Protein AF-A0A919GK67-F1 (afdb_monomer_lite)

Radius of gyration: 15.0 Å; chains: 1; bounding box: 34×29×38 Å

Organism: NCBI:txid2014920

Foldseek 3Di:
DPPPDDDDQPDDDFDADPVLVVCVVVVPCVSNVVRVVVRVVPDPPPPPRPPPPPPPD

pLDDT: mean 76.33, std 16.24, range [44.09, 93.88]

Secondary structure (DSSP, 8-state):
---------S-------HHHHHHHHHT-HHHHHHHHHHHHHHS-TTS----------

Sequence (57 aa):
MDDDVTIHIDALTIDLTPDAVAALLTGDHDVLVPAILAALRDMPSGTRWRTVSEGQS

Structure (mmCIF, N/CA/C/O backbone):
data_AF-A0A919GK67-F1
#
_entry.id   AF-A0A919GK67-F1
#
loop_
_atom_s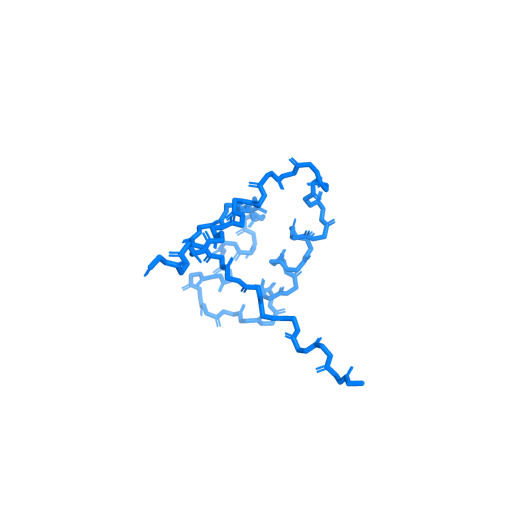ite.group_PDB
_atom_site.id
_atom_site.type_symbol
_atom_site.label_atom_id
_atom_site.label_alt_id
_atom_site.label_comp_id
_atom_site.label_asym_id
_atom_site.label_entity_id
_atom_site.label_seq_id
_atom_site.pdbx_PDB_ins_code
_atom_site.Cartn_x
_atom_site.Cartn_y
_atom_site.Cartn_z
_atom_site.occupancy
_atom_site.B_iso_or_equiv
_atom_site.auth_seq_id
_atom_site.auth_comp_id
_atom_site.auth_asym_id
_atom_site.auth_atom_id
_atom_site.pdbx_PDB_model_num
ATOM 1 N N . MET A 1 1 ? 5.355 -22.371 24.350 1.00 52.94 1 MET A N 1
ATOM 2 C CA . MET A 1 1 ? 4.541 -22.767 23.189 1.00 52.94 1 MET A CA 1
ATOM 3 C C . MET A 1 1 ? 4.758 -21.663 22.183 1.00 52.94 1 MET A C 1
ATOM 5 O O . MET A 1 1 ? 4.711 -20.515 22.598 1.00 52.94 1 MET A O 1
ATOM 9 N N . ASP A 1 2 ? 5.149 -21.993 20.956 1.00 59.28 2 ASP A N 1
ATOM 10 C CA . ASP A 1 2 ? 5.164 -21.018 19.864 1.00 59.28 2 ASP A CA 1
ATOM 11 C C . ASP A 1 2 ? 3.701 -20.688 19.578 1.00 59.28 2 ASP A C 1
ATOM 13 O O . ASP A 1 2 ? 2.969 -21.509 19.025 1.00 59.28 2 ASP A O 1
ATOM 17 N N . ASP A 1 3 ? 3.242 -19.546 20.078 1.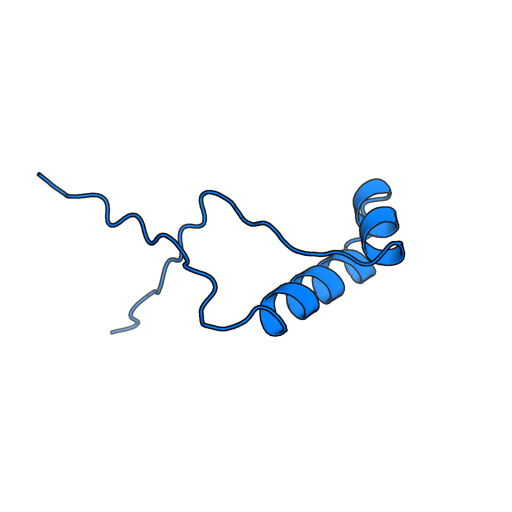00 68.12 3 ASP A N 1
ATOM 18 C CA . ASP A 1 3 ? 1.964 -18.979 19.675 1.00 68.12 3 ASP A CA 1
ATOM 19 C C . ASP A 1 3 ? 2.139 -18.494 18.232 1.00 68.12 3 ASP A C 1
ATOM 21 O O . ASP A 1 3 ? 2.573 -17.370 17.982 1.00 68.12 3 ASP A O 1
ATOM 25 N N . ASP A 1 4 ? 1.882 -19.390 17.280 1.00 70.00 4 ASP A N 1
ATOM 26 C CA . ASP A 1 4 ? 1.887 -19.084 15.855 1.00 70.00 4 ASP A CA 1
ATOM 27 C C . ASP A 1 4 ? 0.768 -18.065 15.587 1.00 70.00 4 ASP A C 1
ATOM 29 O O . ASP A 1 4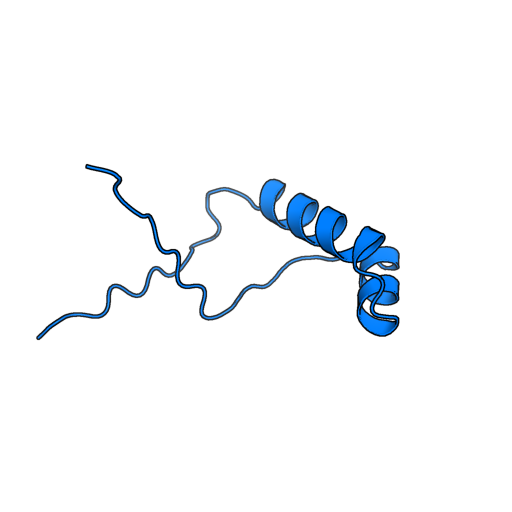 ? -0.427 -18.373 15.640 1.00 70.00 4 ASP A O 1
ATOM 33 N N . VAL A 1 5 ? 1.146 -16.799 15.405 1.00 69.19 5 VAL A N 1
ATOM 34 C CA . VAL A 1 5 ? 0.188 -15.719 15.164 1.00 69.19 5 VAL A CA 1
ATOM 35 C C . VAL A 1 5 ? -0.130 -15.684 13.677 1.00 69.19 5 VAL A C 1
ATOM 37 O O . VAL A 1 5 ? 0.588 -15.085 12.879 1.00 69.19 5 VAL A O 1
ATOM 40 N N . THR A 1 6 ? -1.251 -16.298 13.306 1.00 71.12 6 THR A N 1
ATOM 41 C CA . THR A 1 6 ? -1.816 -16.158 11.961 1.00 71.12 6 THR A CA 1
ATOM 42 C C . THR A 1 6 ? -2.661 -14.885 11.885 1.00 71.12 6 THR A C 1
ATOM 44 O O . THR A 1 6 ? -3.632 -14.724 12.624 1.00 71.12 6 THR A O 1
ATOM 47 N N . ILE A 1 7 ? -2.300 -13.971 10.980 1.00 70.69 7 ILE A N 1
ATOM 48 C CA . ILE A 1 7 ? -3.054 -12.738 10.718 1.00 70.69 7 ILE A CA 1
ATOM 49 C C . ILE A 1 7 ? -3.848 -12.926 9.425 1.00 70.69 7 ILE A C 1
ATOM 51 O O . ILE A 1 7 ? -3.267 -13.035 8.347 1.00 70.69 7 ILE A O 1
ATOM 55 N N . HIS A 1 8 ? -5.177 -12.935 9.534 1.00 75.19 8 HIS A N 1
ATOM 56 C CA . HIS A 1 8 ? -6.072 -12.910 8.378 1.00 75.19 8 HIS A CA 1
ATOM 57 C C . HIS A 1 8 ? -6.377 -11.463 7.981 1.00 75.19 8 HIS A C 1
ATOM 59 O O . HIS A 1 8 ? -6.761 -10.651 8.826 1.00 75.19 8 HIS A O 1
ATOM 65 N N . ILE A 1 9 ? -6.190 -11.136 6.702 1.00 71.88 9 ILE A N 1
ATOM 66 C CA . ILE A 1 9 ? -6.416 -9.796 6.150 1.00 71.88 9 ILE A CA 1
ATOM 67 C C . ILE A 1 9 ? -7.386 -9.927 4.972 1.00 71.88 9 ILE A C 1
ATOM 69 O O . ILE A 1 9 ? -6.976 -10.283 3.871 1.00 71.88 9 ILE A O 1
ATOM 73 N N . ASP A 1 10 ? -8.669 -9.627 5.194 1.00 74.75 10 ASP A N 1
ATOM 74 C CA . ASP A 1 10 ? -9.694 -9.688 4.137 1.00 74.75 10 ASP A CA 1
ATOM 75 C C . ASP A 1 10 ? -9.525 -8.598 3.073 1.00 74.75 10 ASP A C 1
ATOM 77 O O . ASP A 1 10 ? -9.774 -8.816 1.889 1.00 74.75 10 ASP A O 1
ATOM 81 N N . ALA A 1 11 ? -9.124 -7.400 3.495 1.00 76.81 11 ALA A N 1
ATOM 82 C CA . ALA A 1 11 ? -8.882 -6.276 2.605 1.00 76.81 11 ALA A CA 1
ATOM 83 C C . ALA A 1 11 ? -7.794 -5.370 3.185 1.00 76.81 11 ALA A C 1
ATOM 85 O O . ALA A 1 11 ? -7.849 -4.985 4.354 1.00 76.81 11 ALA A O 1
ATOM 86 N N . LEU A 1 12 ? -6.829 -5.005 2.342 1.00 80.00 12 LEU A N 1
ATOM 87 C CA . LEU A 1 12 ? -5.750 -4.079 2.661 1.00 80.00 12 LEU A CA 1
ATOM 88 C C . LEU A 1 12 ? -5.782 -2.921 1.666 1.00 80.00 12 LEU A C 1
ATOM 90 O O . LEU A 1 12 ? -5.734 -3.131 0.457 1.00 80.00 12 LEU A O 1
ATOM 94 N N . THR A 1 13 ? -5.863 -1.695 2.175 1.00 82.25 13 THR A N 1
ATOM 95 C CA . THR A 1 13 ? -5.719 -0.474 1.374 1.00 82.25 13 THR A CA 1
ATOM 96 C C . THR A 1 13 ? -4.455 0.232 1.821 1.00 82.25 13 THR A C 1
ATOM 98 O O . THR A 1 13 ? -4.370 0.620 2.978 1.00 82.25 13 THR A O 1
ATOM 101 N N . ILE A 1 14 ? -3.486 0.377 0.922 1.00 83.38 14 ILE A N 1
ATOM 102 C CA . ILE A 1 14 ? -2.217 1.066 1.169 1.00 83.38 14 ILE A CA 1
ATOM 103 C C . ILE A 1 14 ? -1.998 2.124 0.095 1.00 83.38 14 ILE A C 1
ATOM 105 O O . ILE A 1 14 ? -2.352 1.916 -1.067 1.00 83.38 14 ILE A O 1
ATOM 109 N N . ASP A 1 15 ? -1.388 3.236 0.482 1.00 86.00 15 ASP A N 1
ATOM 110 C CA . ASP A 1 15 ? -0.935 4.250 -0.459 1.00 86.00 15 ASP A CA 1
ATOM 111 C C . ASP A 1 15 ? 0.424 3.841 -1.032 1.00 86.00 15 ASP A C 1
ATOM 113 O O . ASP A 1 15 ? 1.400 3.647 -0.304 1.00 86.00 15 ASP A O 1
ATOM 117 N N . LEU A 1 16 ? 0.480 3.690 -2.355 1.00 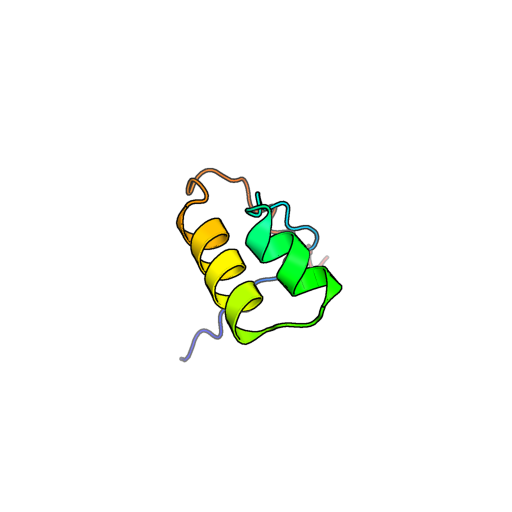87.75 16 LEU A N 1
ATOM 118 C CA . LEU A 1 16 ? 1.703 3.372 -3.084 1.00 87.75 16 LEU A CA 1
ATOM 119 C C . LEU A 1 16 ? 2.217 4.604 -3.823 1.00 87.75 16 LEU A C 1
ATOM 121 O O . LEU A 1 16 ? 1.453 5.388 -4.388 1.00 87.75 16 LEU A O 1
ATOM 125 N N . THR A 1 17 ? 3.539 4.749 -3.862 1.00 90.19 17 THR A N 1
ATOM 126 C CA . THR A 1 17 ? 4.184 5.755 -4.705 1.00 90.19 17 THR A CA 1
ATOM 127 C C . THR A 1 17 ? 4.020 5.391 -6.188 1.00 90.19 17 THR A C 1
ATOM 129 O O . THR A 1 17 ? 3.862 4.214 -6.520 1.00 90.19 17 THR A O 1
ATOM 132 N N . PRO A 1 18 ? 4.102 6.365 -7.115 1.00 91.62 18 PRO A N 1
ATOM 133 C CA . PRO A 1 18 ? 3.997 6.088 -8.551 1.00 91.62 18 PRO A CA 1
ATOM 134 C C . PRO A 1 18 ? 5.004 5.043 -9.054 1.00 91.62 18 PRO A C 1
ATOM 136 O O . PRO A 1 18 ? 4.684 4.250 -9.933 1.00 91.62 18 PRO A O 1
ATOM 139 N N . ASP A 1 19 ? 6.200 5.023 -8.465 1.00 90.50 19 ASP A N 1
ATOM 140 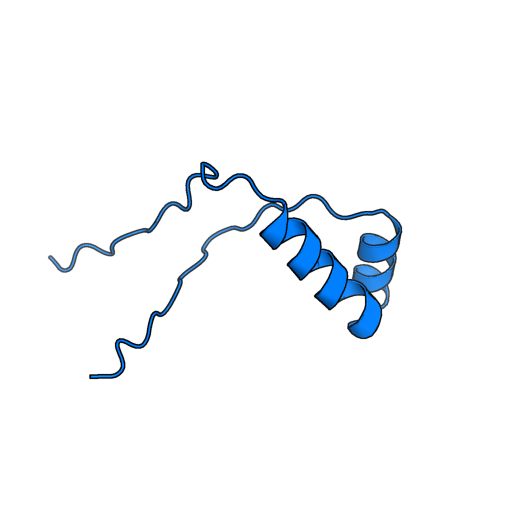C CA . ASP A 1 19 ? 7.264 4.066 -8.777 1.00 90.50 19 ASP A CA 1
ATOM 141 C C . ASP A 1 19 ? 6.888 2.635 -8.355 1.00 90.50 19 ASP A C 1
ATOM 143 O O . ASP A 1 19 ? 6.995 1.697 -9.140 1.00 90.50 19 ASP A O 1
ATOM 147 N N . ALA A 1 20 ? 6.306 2.479 -7.162 1.00 91.94 20 ALA A N 1
ATOM 148 C CA . ALA A 1 20 ? 5.794 1.195 -6.691 1.00 91.94 20 ALA A CA 1
ATOM 149 C C . ALA A 1 20 ? 4.603 0.696 -7.527 1.00 91.94 20 ALA A C 1
ATOM 151 O O . ALA A 1 20 ? 4.464 -0.504 -7.761 1.00 91.94 20 ALA A O 1
ATOM 152 N N . VAL A 1 21 ? 3.755 1.606 -8.021 1.00 92.25 21 VAL A N 1
ATOM 153 C CA . VAL A 1 21 ? 2.678 1.254 -8.961 1.00 92.25 21 VAL A CA 1
ATOM 154 C C . VAL A 1 21 ? 3.256 0.773 -10.293 1.00 92.25 21 VAL A C 1
ATOM 156 O O . VAL A 1 21 ? 2.770 -0.214 -10.843 1.00 92.25 21 VAL A O 1
ATOM 159 N N . ALA A 1 22 ? 4.306 1.419 -10.803 1.00 93.88 22 ALA A N 1
ATOM 160 C CA . ALA A 1 22 ? 4.994 0.949 -12.001 1.00 93.88 22 ALA A CA 1
ATOM 161 C C . ALA A 1 22 ? 5.585 -0.454 -11.783 1.00 93.88 22 ALA A C 1
ATOM 163 O O . ALA A 1 22 ? 5.337 -1.339 -12.599 1.00 93.88 22 ALA A O 1
ATOM 164 N N . ALA A 1 23 ? 6.255 -0.679 -10.649 1.00 93.19 23 ALA A N 1
ATOM 165 C CA . ALA A 1 23 ? 6.805 -1.978 -10.266 1.00 93.19 23 ALA A CA 1
ATOM 166 C C . ALA A 1 23 ? 5.729 -3.078 -10.174 1.00 93.19 23 ALA A C 1
ATOM 168 O O . ALA A 1 23 ? 5.944 -4.197 -10.638 1.00 93.19 23 ALA A O 1
ATOM 169 N N . LEU A 1 24 ? 4.536 -2.760 -9.656 1.00 91.44 24 LEU A N 1
ATOM 170 C CA . LEU A 1 24 ? 3.393 -3.681 -9.6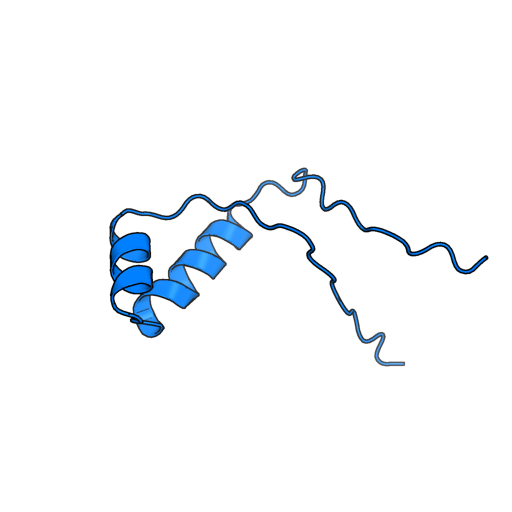47 1.00 91.44 24 LEU A CA 1
ATOM 171 C C . LEU A 1 24 ? 2.964 -4.087 -11.061 1.00 91.44 24 LEU A C 1
ATOM 173 O O . LEU A 1 24 ? 2.697 -5.260 -11.313 1.00 91.44 24 LEU A O 1
ATOM 177 N N . LEU A 1 25 ? 2.899 -3.125 -11.982 1.00 92.62 25 LEU A N 1
ATOM 178 C CA . LEU A 1 25 ? 2.482 -3.373 -13.363 1.00 92.62 25 LEU A CA 1
ATOM 179 C C . LEU A 1 25 ? 3.533 -4.153 -14.162 1.00 92.62 25 LEU A C 1
ATOM 181 O O . LEU A 1 25 ? 3.174 -4.896 -15.074 1.00 92.62 25 LEU A O 1
ATOM 185 N N . THR A 1 26 ? 4.814 -3.996 -13.830 1.00 93.38 26 THR A N 1
ATOM 186 C CA . THR A 1 26 ? 5.919 -4.704 -14.491 1.00 93.38 26 THR A CA 1
ATOM 187 C C . THR A 1 26 ? 6.282 -6.030 -13.822 1.00 93.38 26 THR A C 1
ATOM 189 O O . THR A 1 26 ? 7.052 -6.795 -14.399 1.00 93.38 26 THR A O 1
ATOM 192 N N . GLY A 1 27 ? 5.742 -6.316 -12.633 1.00 90.62 27 GLY A N 1
ATOM 193 C CA . GLY A 1 27 ? 6.094 -7.496 -11.837 1.00 90.62 27 GLY A CA 1
ATOM 194 C C . GLY A 1 27 ? 7.472 -7.403 -11.174 1.00 90.62 27 GLY A C 1
ATOM 195 O O . GLY A 1 27 ? 8.087 -8.430 -10.892 1.00 90.62 27 GLY A O 1
ATOM 196 N N . ASP A 1 28 ? 7.975 -6.187 -10.946 1.00 92.94 28 ASP A N 1
ATOM 197 C CA . ASP A 1 28 ? 9.271 -5.956 -10.307 1.00 92.94 28 ASP A CA 1
ATOM 198 C C . ASP A 1 28 ? 9.142 -6.044 -8.780 1.00 92.94 28 ASP A C 1
ATOM 200 O O . ASP A 1 28 ? 8.788 -5.088 -8.084 1.00 92.94 28 ASP A O 1
ATOM 204 N N . HIS A 1 29 ? 9.366 -7.244 -8.248 1.00 90.94 29 HIS A N 1
ATOM 205 C CA . HIS A 1 29 ? 9.199 -7.507 -6.820 1.00 90.94 29 HIS A CA 1
ATOM 206 C C . HIS A 1 29 ? 10.275 -6.848 -5.948 1.00 90.94 29 HIS A C 1
ATOM 208 O O . HIS A 1 29 ? 9.992 -6.541 -4.788 1.00 90.94 29 HIS A O 1
ATOM 214 N N . ASP A 1 30 ? 11.472 -6.608 -6.487 1.00 91.94 30 ASP A N 1
ATOM 215 C CA . ASP A 1 30 ? 12.577 -5.976 -5.760 1.00 91.94 30 ASP A CA 1
ATOM 216 C C . ASP A 1 30 ? 12.260 -4.525 -5.374 1.00 91.94 30 ASP A C 1
ATOM 218 O O . ASP A 1 30 ? 12.672 -4.077 -4.303 1.00 91.94 30 ASP A O 1
ATOM 222 N N . VAL A 1 31 ? 11.475 -3.807 -6.182 1.00 90.75 31 VAL A N 1
ATOM 223 C CA . VAL A 1 31 ? 10.977 -2.464 -5.844 1.00 90.75 31 VAL A CA 1
ATOM 224 C C . VAL A 1 31 ? 9.622 -2.518 -5.128 1.00 90.75 31 VAL A C 1
ATOM 226 O O . VAL A 1 31 ? 9.400 -1.784 -4.157 1.00 90.75 31 VAL A O 1
ATOM 229 N N . LEU A 1 32 ? 8.715 -3.405 -5.554 1.00 91.44 32 LEU A N 1
ATOM 230 C CA . LEU A 1 32 ? 7.352 -3.468 -5.018 1.00 91.44 32 LEU A CA 1
ATOM 231 C C . LEU A 1 32 ? 7.305 -3.899 -3.544 1.00 91.44 32 LEU A C 1
ATOM 233 O O . LEU A 1 32 ? 6.591 -3.288 -2.744 1.00 91.44 32 LEU A O 1
ATOM 237 N N . VAL A 1 33 ? 8.044 -4.946 -3.165 1.00 91.12 33 VAL A N 1
ATOM 238 C CA . VAL A 1 33 ? 7.975 -5.508 -1.805 1.00 91.12 33 VAL A CA 1
ATOM 239 C C . VAL A 1 33 ? 8.452 -4.499 -0.751 1.00 91.12 33 VAL A C 1
ATOM 241 O O . VAL A 1 33 ? 7.718 -4.275 0.219 1.00 91.12 33 VAL A O 1
ATOM 244 N N . PRO A 1 34 ? 9.606 -3.820 -0.914 1.00 92.56 34 PRO A N 1
ATOM 245 C CA . PRO A 1 34 ? 10.020 -2.771 0.014 1.00 92.56 34 PRO A CA 1
ATOM 246 C C . PRO A 1 34 ? 9.018 -1.620 0.120 1.00 92.56 34 PRO A C 1
ATOM 248 O O . PRO A 1 34 ? 8.813 -1.098 1.217 1.00 92.56 34 PRO A O 1
ATOM 251 N N . ALA A 1 35 ? 8.372 -1.238 -0.985 1.00 90.12 35 ALA A N 1
ATOM 252 C CA . ALA A 1 35 ? 7.376 -0.172 -0.983 1.00 90.12 35 ALA A CA 1
ATOM 253 C C . ALA A 1 35 ? 6.120 -0.551 -0.180 1.00 90.12 35 ALA A C 1
ATOM 255 O O . ALA A 1 35 ? 5.654 0.245 0.635 1.00 90.12 35 ALA A O 1
ATOM 256 N N . ILE A 1 36 ? 5.621 -1.783 -0.336 1.00 89.50 36 ILE A N 1
ATOM 257 C CA . ILE A 1 36 ? 4.492 -2.302 0.454 1.00 89.50 36 ILE A CA 1
ATOM 258 C C . ILE A 1 36 ? 4.854 -2.346 1.943 1.00 89.50 36 ILE A C 1
ATOM 260 O O . ILE A 1 36 ? 4.080 -1.884 2.779 1.00 89.50 36 ILE A O 1
ATOM 264 N N . LEU A 1 37 ? 6.041 -2.852 2.291 1.00 89.31 37 LEU A N 1
ATOM 265 C CA . LEU A 1 37 ? 6.502 -2.901 3.683 1.00 89.31 37 LEU A CA 1
ATOM 266 C C . LEU A 1 37 ? 6.657 -1.503 4.292 1.00 89.31 37 LEU A C 1
ATOM 268 O O . LEU A 1 37 ? 6.331 -1.300 5.463 1.00 89.31 37 LEU A O 1
ATOM 272 N N . ALA A 1 38 ? 7.136 -0.533 3.511 1.00 89.31 38 ALA A N 1
ATOM 273 C CA . ALA A 1 38 ? 7.224 0.853 3.947 1.00 89.31 38 ALA A CA 1
ATOM 274 C C . ALA A 1 38 ? 5.832 1.446 4.213 1.00 89.31 38 ALA A C 1
ATOM 276 O O . ALA A 1 38 ? 5.643 2.044 5.270 1.00 89.31 38 ALA A O 1
ATOM 277 N N . ALA A 1 39 ? 4.866 1.219 3.317 1.00 87.31 39 ALA A N 1
ATOM 278 C CA . ALA A 1 39 ? 3.486 1.672 3.490 1.00 87.31 39 ALA A CA 1
ATOM 279 C C . ALA A 1 39 ? 2.812 1.026 4.715 1.00 87.31 39 ALA A C 1
ATOM 281 O O . ALA A 1 39 ? 2.146 1.706 5.491 1.00 87.31 39 ALA A O 1
ATOM 282 N N . LEU A 1 40 ? 3.045 -0.270 4.946 1.00 85.00 40 LEU A N 1
ATOM 283 C CA . LEU A 1 40 ? 2.549 -0.982 6.128 1.00 85.00 40 LEU A CA 1
ATOM 284 C C . LEU A 1 40 ? 3.168 -0.473 7.434 1.00 85.00 40 LEU A C 1
ATOM 286 O O . LEU A 1 40 ? 2.489 -0.422 8.455 1.00 85.00 40 LEU A O 1
ATOM 290 N N . ARG A 1 41 ? 4.451 -0.101 7.421 1.00 84.69 41 ARG A N 1
ATOM 291 C CA . ARG A 1 41 ? 5.127 0.472 8.593 1.00 84.69 41 ARG A CA 1
ATOM 292 C C . ARG A 1 41 ? 4.637 1.885 8.910 1.00 84.69 41 ARG A C 1
ATOM 294 O O . ARG A 1 41 ? 4.611 2.254 10.080 1.00 84.69 41 ARG A O 1
ATOM 301 N N . ASP A 1 42 ? 4.308 2.665 7.885 1.00 83.81 42 ASP A N 1
ATOM 302 C CA . ASP A 1 42 ? 3.834 4.045 8.038 1.00 83.81 42 ASP A CA 1
ATOM 303 C C . ASP A 1 42 ? 2.352 4.117 8.441 1.00 83.81 42 ASP A C 1
ATOM 305 O O . ASP A 1 42 ? 1.891 5.132 8.963 1.00 83.81 42 ASP A O 1
ATOM 309 N N . MET A 1 43 ? 1.601 3.021 8.263 1.00 78.56 43 MET A N 1
ATOM 310 C CA . MET A 1 43 ? 0.208 2.957 8.687 1.00 78.56 43 MET A CA 1
ATOM 311 C C . MET A 1 43 ? 0.064 3.281 10.180 1.00 78.56 43 MET A C 1
ATOM 313 O O . MET A 1 43 ? 0.705 2.649 11.027 1.00 78.56 43 MET A O 1
ATOM 317 N N . PRO A 1 44 ? -0.838 4.210 10.544 1.00 70.00 44 PRO A N 1
ATOM 318 C CA . PRO A 1 44 ? -1.105 4.489 11.940 1.00 70.00 44 PRO A CA 1
ATOM 319 C C . PRO A 1 44 ? -1.639 3.223 12.607 1.00 70.00 44 PRO A C 1
ATOM 321 O O . PRO A 1 44 ? -2.525 2.546 12.079 1.00 70.00 44 PRO A O 1
ATOM 324 N N . SER A 1 45 ? -1.155 2.944 13.816 1.00 60.50 45 SER A N 1
ATOM 325 C CA . SER A 1 45 ? -1.569 1.814 14.661 1.00 60.50 45 SER A CA 1
ATOM 326 C C . SER A 1 45 ? -3.068 1.807 15.014 1.00 60.50 45 SER A C 1
ATOM 328 O O . SER A 1 45 ? -3.571 0.827 15.554 1.00 60.50 45 SER A O 1
ATOM 330 N N . GLY A 1 46 ? -3.791 2.887 14.688 1.00 52.31 46 GLY A N 1
ATOM 331 C CA . GLY A 1 46 ? -5.248 3.009 14.773 1.00 52.31 46 GLY A CA 1
ATOM 332 C C . GLY A 1 46 ? -6.006 2.626 13.498 1.00 52.31 46 GLY A C 1
ATOM 333 O O . GLY A 1 46 ? -7.236 2.717 13.487 1.00 52.31 46 GLY A O 1
ATOM 334 N N . THR A 1 47 ? -5.317 2.204 12.432 1.00 56.88 47 THR A N 1
ATOM 335 C CA . THR A 1 47 ? -5.962 1.559 11.282 1.00 56.88 47 THR A CA 1
ATOM 336 C C . THR A 1 47 ? -6.675 0.334 11.824 1.00 56.88 47 THR A C 1
ATOM 338 O O . THR A 1 47 ? -6.044 -0.609 12.291 1.00 56.88 47 THR A O 1
ATOM 341 N N . ARG A 1 48 ? -8.006 0.401 11.879 1.00 50.84 48 ARG A N 1
ATOM 342 C CA . ARG A 1 48 ? -8.842 -0.642 12.464 1.00 50.84 48 ARG A CA 1
ATOM 343 C C . ARG A 1 48 ? -8.752 -1.876 11.576 1.00 50.84 48 ARG A C 1
ATOM 345 O O . ARG A 1 48 ? -9.594 -2.066 10.702 1.00 50.84 48 ARG A O 1
ATOM 352 N N . TRP A 1 49 ? -7.746 -2.709 11.820 1.00 56.62 49 TRP A N 1
ATOM 353 C CA . TRP A 1 49 ? -7.723 -4.091 11.377 1.00 56.62 49 TRP A CA 1
ATOM 354 C C . TRP A 1 49 ? -9.006 -4.706 11.931 1.00 56.62 49 TRP A C 1
ATOM 356 O O . TRP A 1 49 ? -9.155 -4.872 13.144 1.00 56.62 49 TRP A O 1
ATOM 366 N N . ARG A 1 50 ? -10.016 -4.910 11.078 1.00 50.94 50 ARG A N 1
ATOM 367 C CA . ARG A 1 50 ? -11.179 -5.701 11.474 1.00 50.94 50 ARG A CA 1
ATOM 368 C C . ARG A 1 50 ? -10.670 -7.124 11.595 1.00 50.94 50 ARG A C 1
ATOM 370 O O . ARG A 1 50 ? -10.693 -7.872 10.630 1.00 50.94 50 ARG A O 1
ATOM 377 N N . THR A 1 51 ? -10.202 -7.479 12.779 1.00 49.66 51 THR A N 1
ATOM 378 C CA . THR A 1 51 ? -10.037 -8.873 13.148 1.00 49.66 51 THR A CA 1
ATOM 379 C C . THR A 1 51 ? -11.443 -9.460 13.166 1.00 49.66 51 THR A C 1
ATOM 381 O O . THR A 1 51 ? -12.228 -9.190 14.078 1.00 49.66 51 THR A O 1
ATOM 384 N N . VAL A 1 52 ? -11.819 -10.178 12.111 1.00 52.44 52 VAL A N 1
ATOM 385 C CA . VAL A 1 52 ? -12.989 -11.050 12.158 1.00 52.44 52 VAL A CA 1
ATOM 386 C C . VAL A 1 52 ? -12.598 -12.232 13.029 1.00 52.44 52 VAL A C 1
ATOM 388 O O . VAL A 1 52 ? -11.940 -13.168 12.595 1.00 52.44 52 VAL A O 1
ATOM 391 N N . SER A 1 53 ? -12.945 -12.158 14.310 1.00 50.81 53 SER A N 1
ATOM 392 C CA . SER A 1 53 ? -13.029 -13.362 15.122 1.00 50.81 53 SER A CA 1
ATOM 393 C C . SER A 1 53 ? -14.203 -14.156 14.566 1.00 50.81 53 SER A C 1
ATOM 395 O O . SER A 1 53 ? -15.355 -13.799 14.819 1.00 50.81 53 SER A O 1
ATOM 397 N N . GLU A 1 54 ? -13.928 -15.170 13.746 1.00 52.12 54 GLU A N 1
ATOM 398 C CA . GLU A 1 54 ? -14.941 -16.155 13.384 1.00 52.12 54 GLU A CA 1
ATOM 399 C C . GLU A 1 54 ? -15.496 -16.735 14.686 1.00 52.12 54 GLU A C 1
ATOM 401 O O . GLU A 1 54 ? -14.809 -17.431 15.436 1.00 52.12 54 GLU A O 1
ATOM 406 N N . GLY A 1 55 ? -16.735 -16.356 15.001 1.00 48.50 55 GLY A N 1
ATOM 407 C CA . GLY A 1 55 ? -17.486 -16.959 16.082 1.00 48.50 55 GLY A CA 1
ATOM 408 C C . GLY A 1 55 ? -17.672 -18.431 15.753 1.00 48.50 55 GLY A C 1
ATOM 409 O O . GLY A 1 55 ? -18.501 -18.774 14.917 1.00 48.50 55 GLY A O 1
ATOM 410 N N . GLN A 1 56 ? -16.896 -19.287 16.412 1.00 44.94 56 GLN A N 1
ATOM 411 C CA . GLN A 1 56 ? -17.248 -20.690 16.576 1.00 44.94 56 GLN A CA 1
ATOM 412 C C . GLN A 1 56 ? -18.531 -20.716 17.414 1.00 44.94 56 GLN A C 1
ATOM 414 O O . GLN A 1 56 ? -18.495 -20.446 18.616 1.00 44.94 56 GLN A O 1
ATOM 419 N N . SER A 1 57 ? -19.662 -20.946 16.750 1.00 44.09 57 SER A N 1
ATOM 420 C CA . SER A 1 57 ? -20.952 -21.247 17.370 1.00 44.09 57 SER A CA 1
ATOM 421 C C . SER A 1 57 ? -21.333 -22.691 17.106 1.00 44.09 57 SER A C 1
ATOM 423 O O . SER A 1 57 ? -20.901 -23.241 16.069 1.00 44.09 57 SER A O 1
#